Protein AF-A0A7W1W692-F1 (afdb_monomer_lite)

Secondary structure (DSSP, 8-state):
--GGGS--B-PPP-EEEEEE-----SS--EEEESS--SPPPSSSPPPPPGGGS--B--------PPS---------SS--SSPP-

pLDDT: mean 82.86, std 7.53, range [59.06, 95.06]

Sequence (85 aa):
MNTTEIPAHSHQLNASKQGGFQFTPVDYYLLTSDITLYAPPSAGNSAMAANEVSNTGGGQAHNNMQPYQAVNFIICLQGVFPPRS

Structure (mmCIF, N/CA/C/O backbone):
data_AF-A0A7W1W692-F1
#
_entry.id   AF-A0A7W1W692-F1
#
loop_
_atom_site.group_PDB
_atom_site.id
_atom_site.type_symbol
_atom_site.label_atom_id
_atom_site.label_alt_id
_atom_site.label_comp_id
_atom_site.label_asym_id
_atom_site.label_entity_id
_atom_site.label_seq_id
_atom_site.pdbx_PDB_ins_code
_atom_site.Cartn_x
_atom_site.Cartn_y
_atom_site.Cartn_z
_atom_site.occupancy
_atom_site.B_iso_or_equiv
_atom_site.auth_seq_id
_atom_site.auth_comp_id
_atom_site.auth_asym_id
_atom_site.auth_atom_id
_atom_site.pdbx_PDB_model_num
ATOM 1 N N . MET A 1 1 ? 0.522 -10.854 7.732 1.00 59.06 1 MET A N 1
ATOM 2 C CA . MET A 1 1 ? -0.242 -9.642 7.378 1.00 59.06 1 MET A CA 1
ATOM 3 C C . MET A 1 1 ? -1.056 -9.954 6.145 1.00 59.06 1 MET A C 1
ATOM 5 O O . MET A 1 1 ? -0.483 -10.438 5.174 1.00 59.06 1 MET A O 1
ATOM 9 N N . ASN A 1 2 ? -2.373 -9.787 6.219 1.00 70.62 2 ASN A N 1
ATOM 10 C CA . ASN A 1 2 ? -3.276 -10.059 5.101 1.00 70.62 2 ASN A CA 1
ATOM 11 C C . ASN A 1 2 ? -3.475 -8.770 4.284 1.00 70.62 2 ASN A C 1
ATOM 13 O O . ASN A 1 2 ? -3.495 -7.676 4.838 1.00 70.62 2 ASN A O 1
ATOM 17 N N . THR A 1 3 ? -3.648 -8.889 2.968 1.00 76.75 3 THR A N 1
ATOM 18 C CA . THR A 1 3 ? -3.947 -7.774 2.047 1.00 76.75 3 THR A CA 1
ATOM 19 C C . THR A 1 3 ? -5.171 -6.934 2.445 1.00 76.75 3 THR A C 1
ATOM 21 O O . THR A 1 3 ? -5.305 -5.798 2.005 1.00 76.75 3 THR A O 1
ATOM 24 N N . THR A 1 4 ? -6.044 -7.446 3.315 1.00 78.50 4 THR A N 1
ATOM 25 C CA . THR A 1 4 ? -7.191 -6.715 3.877 1.00 78.50 4 THR A CA 1
ATOM 26 C C . THR A 1 4 ? -6.816 -5.636 4.895 1.00 78.50 4 THR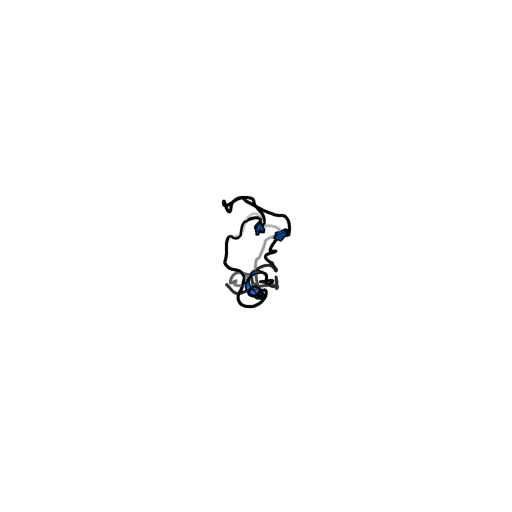 A C 1
ATOM 28 O O . THR A 1 4 ? -7.636 -4.783 5.208 1.00 78.50 4 THR A O 1
ATOM 31 N N . GLU A 1 5 ? -5.600 -5.678 5.442 1.00 81.75 5 GLU A N 1
ATOM 32 C CA . GLU A 1 5 ? -5.147 -4.794 6.528 1.00 81.75 5 GLU A CA 1
ATOM 33 C C . GLU A 1 5 ? -4.275 -3.636 6.024 1.00 81.75 5 GLU A C 1
ATOM 35 O O . GLU A 1 5 ? -3.794 -2.826 6.813 1.00 81.75 5 GLU A O 1
ATOM 40 N N . ILE A 1 6 ? -4.061 -3.550 4.710 1.00 85.19 6 ILE A N 1
ATOM 41 C CA . ILE A 1 6 ? -3.270 -2.498 4.071 1.00 85.19 6 ILE A CA 1
ATOM 42 C C . ILE A 1 6 ? -4.152 -1.655 3.133 1.00 85.19 6 ILE A C 1
ATOM 44 O O . ILE A 1 6 ? -5.049 -2.198 2.471 1.00 85.19 6 ILE A O 1
ATOM 48 N N . PRO A 1 7 ? -3.921 -0.329 3.054 1.00 86.44 7 PRO A N 1
ATOM 49 C CA . PRO A 1 7 ? -4.603 0.535 2.097 1.00 86.44 7 PRO A CA 1
ATOM 50 C C . PRO A 1 7 ? -4.432 0.051 0.655 1.00 86.44 7 PRO A C 1
ATOM 52 O O . PRO A 1 7 ? -3.403 -0.537 0.301 1.00 86.44 7 PRO A O 1
ATOM 55 N N . ALA A 1 8 ? -5.433 0.338 -0.180 1.00 88.19 8 ALA A N 1
ATOM 56 C CA . ALA A 1 8 ? -5.306 0.155 -1.619 1.00 88.19 8 ALA A CA 1
ATOM 57 C C . ALA A 1 8 ? -4.148 1.017 -2.142 1.00 88.19 8 ALA A C 1
ATOM 59 O O . ALA A 1 8 ? -4.120 2.229 -1.923 1.00 88.19 8 ALA A O 1
ATOM 60 N N . HIS A 1 9 ? -3.187 0.382 -2.803 1.00 88.56 9 HIS A N 1
ATOM 61 C CA . HIS A 1 9 ? -2.038 1.038 -3.407 1.00 88.56 9 HIS A CA 1
ATOM 62 C C . HIS A 1 9 ? -1.644 0.335 -4.706 1.00 88.56 9 HIS A C 1
ATOM 64 O O . HIS A 1 9 ? -1.850 -0.864 -4.877 1.00 88.56 9 HIS A O 1
ATOM 70 N N . SER A 1 10 ? -1.027 1.078 -5.619 1.00 86.25 10 SER A N 1
ATOM 71 C CA . SER A 1 10 ? -0.516 0.559 -6.887 1.00 86.25 10 SER A CA 1
ATOM 72 C C . SER A 1 10 ? 0.828 1.194 -7.204 1.00 86.25 10 SER A C 1
ATOM 74 O O . SER A 1 10 ? 1.021 2.383 -6.945 1.00 86.25 10 SER A O 1
ATOM 76 N N . HIS A 1 11 ? 1.722 0.437 -7.830 1.00 84.75 11 HIS A N 1
ATOM 77 C CA . HIS A 1 11 ? 2.961 0.978 -8.377 1.00 84.75 11 HIS A CA 1
ATOM 78 C C . HIS A 1 11 ? 2.734 1.408 -9.828 1.00 84.75 11 HIS A C 1
ATOM 80 O O . HIS A 1 11 ? 2.293 0.611 -10.654 1.00 84.75 11 HIS A O 1
ATOM 86 N N . GLN A 1 12 ? 3.022 2.673 -10.142 1.00 84.56 12 GLN A N 1
ATOM 87 C CA . GLN A 1 12 ? 3.036 3.158 -11.522 1.00 84.56 12 GLN A CA 1
ATOM 88 C C . GLN A 1 12 ? 4.444 3.012 -12.100 1.00 84.56 12 GLN A C 1
ATOM 90 O O . GLN A 1 12 ? 5.423 3.399 -11.463 1.00 84.56 12 GLN A O 1
ATOM 95 N N . LEU A 1 13 ? 4.535 2.470 -13.314 1.00 85.25 13 LEU A N 1
ATOM 96 C CA . LEU A 1 13 ? 5.774 2.427 -14.082 1.00 85.25 13 LEU A CA 1
ATOM 97 C C . LEU A 1 13 ? 5.758 3.541 -15.131 1.00 85.25 13 LEU A C 1
ATOM 99 O O . LEU A 1 13 ? 4.888 3.564 -16.002 1.00 85.25 13 LEU A O 1
ATOM 103 N N . ASN A 1 14 ? 6.749 4.430 -15.075 1.00 87.56 14 ASN A N 1
ATOM 104 C CA . ASN A 1 14 ? 6.876 5.543 -16.011 1.00 87.56 14 ASN A CA 1
ATOM 105 C C . ASN A 1 14 ? 8.028 5.282 -16.989 1.00 87.56 14 ASN A C 1
ATOM 107 O O . ASN A 1 14 ? 9.158 5.012 -16.578 1.00 87.56 14 ASN A O 1
ATOM 111 N N . ALA A 1 15 ? 7.742 5.410 -18.284 1.00 87.62 15 ALA A N 1
ATOM 112 C CA . ALA A 1 15 ? 8.720 5.276 -19.357 1.00 87.62 15 ALA A CA 1
ATOM 113 C C . ALA A 1 15 ? 8.499 6.346 -20.433 1.00 87.62 15 ALA A C 1
ATOM 115 O O . ALA A 1 15 ? 7.374 6.801 -20.648 1.00 87.62 15 ALA A O 1
ATOM 116 N N . SER A 1 16 ? 9.564 6.724 -21.135 1.00 88.50 16 SER A N 1
ATOM 117 C CA . SER A 1 16 ? 9.512 7.645 -22.270 1.00 88.50 16 SER A CA 1
ATOM 118 C C . SER A 1 16 ? 10.110 7.008 -23.524 1.00 88.50 16 SER A C 1
ATOM 120 O O . SER A 1 16 ? 11.010 6.173 -23.463 1.00 88.50 16 SER A O 1
ATOM 122 N N . LYS A 1 17 ? 9.584 7.415 -24.684 1.00 86.31 17 LYS A N 1
ATOM 123 C CA . LYS A 1 17 ? 10.103 7.035 -26.008 1.00 86.31 17 LYS A CA 1
ATOM 124 C C . LYS A 1 17 ? 11.270 7.916 -26.465 1.00 86.31 17 LYS A C 1
ATOM 126 O O . LYS A 1 17 ? 11.709 7.793 -27.602 1.00 86.31 17 LYS A O 1
ATOM 131 N N . GLN A 1 18 ? 11.706 8.855 -25.626 1.00 89.38 18 GLN A N 1
ATOM 132 C CA . GLN A 1 18 ? 12.888 9.655 -25.902 1.00 89.38 18 GLN A CA 1
ATOM 133 C C . GLN A 1 18 ? 14.139 8.781 -25.782 1.00 89.38 18 GLN A C 1
ATOM 135 O O . GLN A 1 18 ? 14.246 7.956 -24.874 1.00 89.38 18 GLN A O 1
ATOM 140 N N . GLY A 1 19 ? 15.077 8.998 -26.697 1.00 86.19 19 GLY A N 1
ATOM 141 C CA . GLY A 1 19 ? 16.413 8.428 -26.654 1.00 86.19 19 GLY A CA 1
ATOM 142 C C . GLY A 1 19 ? 17.174 8.771 -25.375 1.00 86.19 19 GLY A C 1
ATOM 143 O O . GLY A 1 19 ? 17.168 9.921 -24.928 1.00 86.19 19 GLY A O 1
ATOM 144 N N . GLY A 1 20 ? 17.803 7.764 -24.771 1.00 83.88 20 GLY A N 1
ATOM 145 C CA . GLY A 1 20 ? 18.652 7.891 -23.593 1.00 83.88 20 GLY A CA 1
ATOM 146 C C . GLY A 1 20 ? 19.998 7.188 -23.769 1.00 83.88 20 GLY A C 1
ATOM 147 O O . GLY A 1 20 ? 20.093 6.115 -24.368 1.00 83.88 20 GLY A O 1
ATOM 148 N N . PHE A 1 21 ? 21.040 7.792 -23.197 1.00 82.38 21 PHE A N 1
ATOM 149 C CA . PHE A 1 21 ? 22.428 7.308 -23.227 1.00 82.38 21 PHE A CA 1
ATOM 150 C C . PHE A 1 21 ? 23.085 7.302 -21.833 1.00 82.38 21 PHE A C 1
ATOM 152 O O . PHE A 1 21 ? 24.305 7.218 -21.716 1.00 82.38 21 PHE A O 1
ATOM 159 N N . GLN A 1 22 ? 22.280 7.403 -20.769 1.00 84.19 22 GLN A N 1
ATOM 160 C CA . GLN A 1 22 ? 22.741 7.340 -19.382 1.00 84.19 22 GLN A CA 1
ATOM 161 C C . GLN A 1 22 ? 22.657 5.905 -18.847 1.00 84.19 22 GLN A C 1
ATOM 163 O O . GLN A 1 22 ? 21.632 5.243 -18.999 1.00 84.19 22 GLN A O 1
ATOM 168 N N . PHE A 1 23 ? 23.725 5.439 -18.195 1.00 80.38 23 PHE A N 1
ATOM 169 C CA . PHE A 1 23 ? 23.854 4.053 -17.713 1.00 80.38 23 PHE A CA 1
ATOM 170 C C . PHE A 1 23 ? 23.715 3.907 -16.194 1.00 80.38 23 PHE A C 1
ATOM 172 O O . PHE A 1 23 ? 23.862 2.809 -15.658 1.00 80.38 23 PHE A O 1
ATOM 179 N N . THR A 1 24 ? 23.445 5.004 -15.486 1.00 84.94 24 THR A N 1
ATOM 180 C CA . THR A 1 24 ? 23.236 5.008 -14.037 1.00 84.94 24 THR A CA 1
ATOM 181 C C . THR A 1 24 ? 21.737 4.992 -13.710 1.00 84.94 24 THR A C 1
ATOM 183 O O . THR A 1 24 ? 20.981 5.797 -14.252 1.00 84.94 24 THR A O 1
ATOM 186 N N . PRO A 1 25 ? 21.273 4.104 -12.814 1.00 80.69 25 PRO A N 1
ATOM 187 C CA . PRO A 1 25 ? 19.845 3.926 -12.540 1.00 80.69 25 PRO A CA 1
ATOM 188 C C . PRO A 1 25 ? 19.288 4.884 -11.467 1.00 80.69 25 PRO A C 1
ATOM 190 O O . PRO A 1 25 ? 18.357 4.525 -10.753 1.00 80.69 25 PRO A O 1
ATOM 193 N N . VAL A 1 26 ? 19.858 6.080 -11.296 1.00 89.06 26 VAL A N 1
ATOM 194 C CA . VAL A 1 26 ? 19.486 7.008 -10.208 1.00 89.06 26 VAL A CA 1
ATOM 195 C C . VAL A 1 26 ? 18.842 8.263 -10.786 1.00 89.06 26 VAL A C 1
ATOM 197 O O . VAL A 1 26 ? 19.476 8.937 -11.585 1.00 89.06 26 VAL A O 1
ATOM 200 N N . ASP A 1 27 ? 17.614 8.577 -10.363 1.00 86.50 27 ASP A N 1
ATOM 201 C CA . ASP A 1 27 ? 16.841 9.767 -10.768 1.00 86.50 27 ASP A CA 1
ATOM 202 C C . ASP A 1 27 ? 16.539 9.888 -12.279 1.00 86.50 27 ASP A C 1
ATOM 204 O O . ASP A 1 27 ? 16.361 10.986 -12.808 1.00 86.50 27 ASP A O 1
ATOM 208 N N . TYR A 1 28 ? 16.416 8.756 -12.984 1.00 86.50 28 TYR A N 1
ATOM 209 C CA . TYR A 1 28 ? 16.016 8.706 -14.397 1.00 86.50 28 TYR A CA 1
ATOM 210 C C . TYR A 1 28 ? 14.772 7.836 -14.622 1.00 86.50 28 TYR A C 1
ATOM 212 O O . TYR A 1 28 ? 14.518 6.875 -13.897 1.00 86.50 28 TYR A O 1
ATOM 220 N N . TYR A 1 29 ? 14.008 8.158 -15.671 1.00 87.38 29 TYR A N 1
ATOM 221 C CA . TYR A 1 29 ? 12.944 7.292 -16.191 1.00 87.38 29 TYR A CA 1
ATOM 222 C C . TYR A 1 29 ? 13.514 6.178 -17.074 1.00 87.38 29 TYR A C 1
ATOM 224 O O . TYR A 1 29 ? 14.619 6.293 -17.604 1.00 87.38 29 TYR A O 1
ATOM 232 N N . LEU A 1 30 ? 12.723 5.125 -17.301 1.00 87.44 30 LEU A N 1
ATOM 233 C CA . LEU A 1 30 ? 13.021 4.157 -18.354 1.00 87.44 30 LEU A CA 1
ATOM 234 C C . LEU A 1 30 ? 12.901 4.836 -19.724 1.00 87.44 30 LEU A C 1
ATOM 236 O O . LEU A 1 30 ? 11.889 5.473 -20.024 1.00 87.44 30 LEU A O 1
ATOM 240 N N . LEU A 1 31 ? 13.933 4.694 -20.549 1.00 87.81 31 LEU A N 1
ATOM 241 C CA . LEU A 1 31 ? 14.036 5.315 -21.869 1.00 87.81 31 LEU A CA 1
ATOM 242 C C . LEU A 1 31 ? 14.294 4.259 -22.940 1.00 87.81 31 LEU A C 1
ATOM 244 O O . LEU A 1 31 ? 14.805 3.172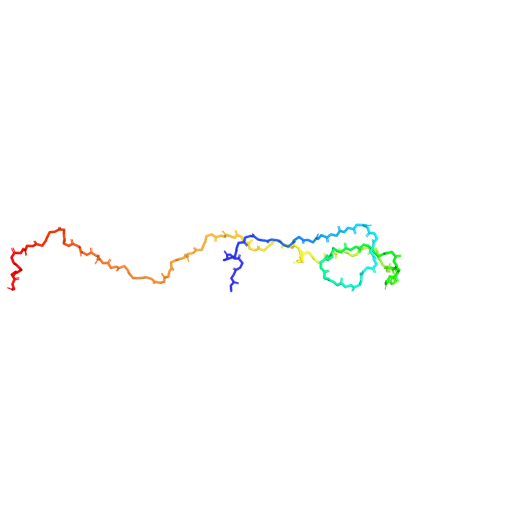 -22.661 1.00 87.81 31 LEU A O 1
ATOM 248 N N . THR A 1 32 ? 13.986 4.601 -24.186 1.00 85.81 32 THR A N 1
ATOM 249 C CA . THR A 1 32 ? 14.526 3.863 -25.331 1.00 85.81 32 THR A CA 1
ATOM 250 C C . THR A 1 32 ? 16.013 4.172 -25.460 1.00 85.81 32 THR A C 1
ATOM 252 O O . THR A 1 32 ? 16.421 5.307 -25.226 1.00 85.81 32 THR A O 1
ATOM 255 N N . SER A 1 33 ? 16.835 3.200 -25.848 1.00 82.81 33 SER A N 1
ATOM 256 C CA . SER A 1 33 ? 18.256 3.473 -26.071 1.00 82.81 33 SER A CA 1
ATOM 257 C C . SER A 1 33 ? 18.510 3.970 -27.491 1.00 82.81 33 SER A C 1
ATOM 259 O O . SER A 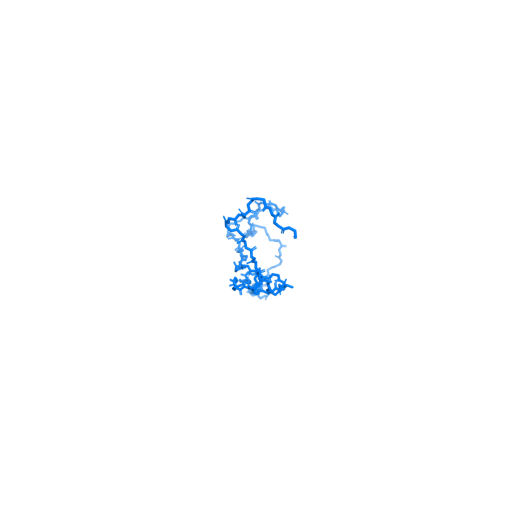1 33 ? 18.014 3.377 -28.447 1.00 82.81 33 SER A O 1
ATOM 261 N N . ASP A 1 34 ? 19.336 5.010 -27.617 1.00 82.25 34 ASP A N 1
ATOM 262 C CA . ASP A 1 34 ? 19.874 5.470 -28.909 1.00 82.25 34 ASP A CA 1
ATOM 263 C C . ASP A 1 34 ? 21.021 4.585 -29.421 1.00 82.25 34 ASP A C 1
ATOM 265 O O . ASP A 1 34 ? 21.524 4.762 -30.530 1.00 82.25 34 ASP A O 1
ATOM 269 N N .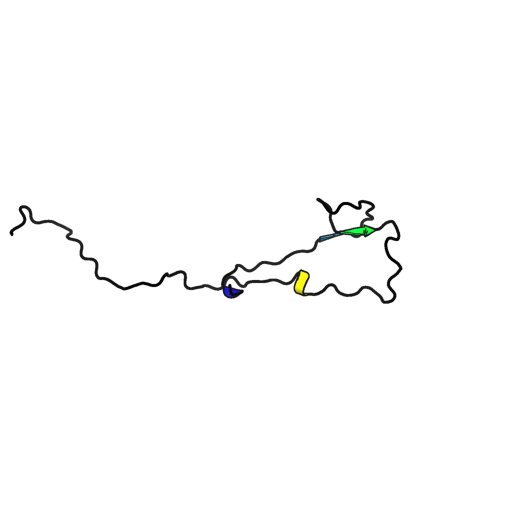 ILE A 1 35 ? 21.454 3.625 -28.602 1.00 81.06 35 ILE A N 1
ATOM 270 C CA . ILE A 1 35 ? 22.554 2.712 -28.882 1.00 81.06 35 ILE A CA 1
ATOM 271 C C . ILE A 1 35 ? 22.005 1.287 -28.791 1.00 81.06 35 ILE A C 1
ATOM 273 O O . ILE A 1 35 ? 21.155 0.970 -27.961 1.00 81.06 35 ILE A O 1
ATOM 277 N N . THR A 1 36 ? 22.469 0.388 -29.653 1.00 81.19 36 THR A N 1
ATOM 278 C CA . THR A 1 36 ? 22.022 -1.011 -29.610 1.00 81.19 36 THR A CA 1
ATOM 279 C C . THR A 1 36 ? 22.662 -1.723 -28.414 1.00 81.19 36 THR A C 1
ATOM 281 O O . THR A 1 36 ? 23.787 -2.203 -28.505 1.00 81.19 36 THR A O 1
ATOM 284 N N . LEU A 1 37 ? 21.957 -1.756 -27.279 1.00 78.56 37 LEU A N 1
ATOM 285 C CA . LEU A 1 37 ? 22.425 -2.405 -26.042 1.00 78.56 37 LEU A CA 1
ATOM 286 C C . LEU A 1 37 ? 22.174 -3.912 -26.018 1.00 78.56 37 LEU A C 1
ATOM 288 O O . LEU A 1 37 ? 22.919 -4.660 -25.391 1.00 78.56 37 LEU A O 1
ATOM 292 N N . TYR A 1 38 ? 21.127 -4.351 -26.707 1.00 77.62 38 TYR A N 1
ATOM 293 C CA . TYR A 1 38 ? 20.712 -5.744 -26.770 1.00 77.62 38 TYR A CA 1
ATOM 294 C C . TYR A 1 38 ? 20.543 -6.160 -28.226 1.00 77.62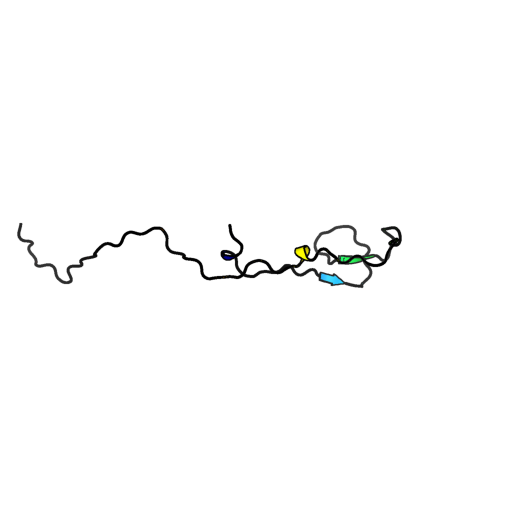 38 TYR A C 1
ATOM 296 O O . TYR A 1 38 ? 20.255 -5.330 -29.091 1.00 77.62 38 TYR A O 1
ATOM 304 N N . ALA A 1 39 ? 20.707 -7.455 -28.496 1.00 80.88 39 ALA A N 1
ATOM 305 C CA . ALA A 1 39 ? 20.354 -8.011 -29.794 1.00 80.88 39 ALA A CA 1
ATOM 306 C C . ALA A 1 39 ? 18.863 -7.746 -30.093 1.00 80.88 39 ALA A C 1
ATOM 308 O O . ALA A 1 39 ? 18.051 -7.737 -29.160 1.00 80.88 39 ALA A O 1
ATOM 309 N N . PRO A 1 40 ? 18.488 -7.536 -31.368 1.00 74.88 40 PRO A N 1
ATOM 310 C CA . PRO A 1 40 ? 17.091 -7.375 -31.738 1.00 74.88 40 PRO A CA 1
ATOM 311 C C . PRO A 1 40 ? 16.287 -8.585 -31.243 1.00 74.88 40 PRO A C 1
ATOM 313 O O . PRO A 1 40 ? 16.774 -9.719 -31.316 1.00 74.88 40 PRO A O 1
ATOM 316 N N . PRO A 1 41 ? 15.082 -8.365 -30.701 1.00 72.44 41 PRO A N 1
ATOM 317 C CA . PRO A 1 41 ? 14.343 -9.434 -30.059 1.00 72.44 41 PRO A CA 1
ATOM 318 C C . PRO A 1 41 ? 13.918 -10.470 -31.115 1.00 72.44 41 PRO A C 1
ATOM 320 O O . PRO A 1 41 ? 13.478 -10.120 -32.210 1.00 72.44 41 PRO A O 1
ATOM 323 N N . SER A 1 42 ? 14.098 -11.760 -30.807 1.00 74.62 42 SER A N 1
ATOM 324 C CA . SER A 1 42 ? 13.816 -12.867 -31.741 1.00 74.62 42 SER A CA 1
ATOM 325 C C . SER A 1 42 ? 12.316 -13.105 -31.967 1.00 74.62 42 SER A C 1
ATOM 327 O O . SER A 1 42 ? 11.929 -13.738 -32.947 1.00 74.62 42 SER A O 1
ATOM 329 N N . ALA A 1 43 ? 11.481 -12.564 -31.080 1.00 72.12 43 ALA A N 1
ATOM 330 C CA . ALA A 1 43 ? 10.041 -12.389 -31.211 1.00 72.12 43 ALA A CA 1
ATOM 331 C C . ALA A 1 43 ? 9.698 -10.951 -30.781 1.00 72.12 43 ALA A C 1
ATOM 333 O O . ALA A 1 43 ? 10.504 -10.320 -30.105 1.00 72.12 43 ALA A O 1
ATOM 334 N N . GLY A 1 44 ? 8.545 -10.405 -31.182 1.00 75.06 44 GLY A N 1
ATOM 335 C CA . GLY A 1 44 ? 8.141 -9.033 -30.824 1.00 75.06 44 GLY A CA 1
ATOM 336 C C . GLY A 1 44 ? 8.090 -8.762 -29.308 1.00 75.06 44 GLY A C 1
ATOM 337 O O . GLY A 1 44 ? 8.374 -9.634 -28.494 1.00 75.06 44 GLY A O 1
ATOM 338 N N . ASN A 1 45 ? 7.718 -7.541 -28.909 1.00 75.31 45 ASN A N 1
ATOM 339 C CA . ASN A 1 45 ? 7.658 -7.145 -27.497 1.00 75.31 45 ASN A CA 1
ATOM 340 C C . ASN A 1 45 ? 6.884 -8.154 -26.628 1.00 75.31 45 ASN A C 1
ATOM 342 O O . ASN A 1 45 ? 5.690 -8.375 -26.833 1.00 75.31 45 ASN A O 1
ATOM 346 N N . SER A 1 46 ? 7.551 -8.703 -25.614 1.00 80.50 46 SER A N 1
ATOM 347 C CA . SER A 1 46 ? 6.894 -9.461 -24.550 1.00 80.50 46 SER A CA 1
ATOM 348 C C . SER A 1 46 ? 6.138 -8.514 -23.623 1.00 80.50 46 SER A C 1
ATOM 350 O O . SER A 1 46 ? 6.635 -7.439 -23.280 1.00 80.50 46 SER A O 1
ATOM 352 N N . ALA A 1 47 ? 4.941 -8.913 -23.195 1.00 81.88 47 ALA A N 1
ATOM 353 C CA . ALA A 1 47 ? 4.231 -8.193 -22.146 1.00 81.88 47 ALA A CA 1
ATOM 354 C C . ALA A 1 47 ? 5.023 -8.275 -20.828 1.00 81.88 47 ALA A C 1
ATOM 356 O O . ALA A 1 47 ? 5.520 -9.346 -20.474 1.00 81.88 47 ALA A O 1
ATOM 357 N N . MET A 1 48 ? 5.125 -7.156 -20.103 1.00 81.62 48 MET A N 1
ATOM 358 C CA . MET A 1 48 ? 5.632 -7.161 -18.726 1.00 81.62 48 MET A CA 1
ATOM 359 C C . MET A 1 48 ? 4.719 -8.008 -17.834 1.00 81.62 48 MET A C 1
ATOM 361 O O . MET A 1 48 ? 3.518 -8.132 -18.096 1.00 81.62 48 MET A O 1
ATOM 365 N N . ALA A 1 49 ? 5.281 -8.596 -16.778 1.00 87.31 49 ALA A N 1
ATOM 366 C CA . ALA A 1 49 ? 4.502 -9.403 -15.851 1.00 87.31 49 ALA A CA 1
ATOM 367 C C . ALA A 1 49 ? 3.466 -8.521 -15.135 1.00 87.31 49 ALA A C 1
ATOM 369 O O . ALA A 1 49 ? 3.810 -7.527 -14.501 1.00 87.31 49 ALA A O 1
ATOM 370 N N . ALA A 1 50 ? 2.184 -8.889 -15.206 1.00 82.25 50 ALA A N 1
ATOM 371 C CA . ALA A 1 50 ? 1.091 -8.052 -14.695 1.00 82.25 50 ALA A CA 1
ATOM 372 C C . ALA A 1 50 ? 1.203 -7.731 -13.189 1.00 82.25 50 ALA A C 1
ATOM 374 O O . ALA A 1 50 ? 0.737 -6.683 -12.742 1.00 82.25 50 ALA A O 1
ATOM 375 N N . ASN A 1 51 ? 1.856 -8.604 -12.419 1.00 83.94 51 ASN A N 1
ATOM 376 C CA . ASN A 1 51 ? 2.063 -8.428 -10.983 1.00 83.94 51 ASN A CA 1
ATOM 377 C C . ASN A 1 51 ? 3.029 -7.278 -10.643 1.00 83.94 51 ASN A C 1
ATOM 379 O O . ASN A 1 51 ? 3.063 -6.851 -9.494 1.00 83.94 51 ASN A O 1
ATOM 383 N N . GLU A 1 52 ? 3.808 -6.768 -11.603 1.00 82.62 52 GLU A N 1
ATOM 384 C CA . GLU A 1 52 ? 4.772 -5.683 -11.358 1.00 82.62 52 GLU A CA 1
ATOM 385 C C . GLU A 1 52 ? 4.096 -4.323 -11.128 1.00 82.62 52 GLU A C 1
ATOM 387 O O . GLU A 1 52 ? 4.653 -3.462 -10.452 1.00 82.62 52 GLU A O 1
ATOM 392 N N . VAL A 1 53 ? 2.884 -4.128 -11.657 1.00 84.94 53 VAL A N 1
ATOM 393 C CA . VAL A 1 53 ? 2.134 -2.855 -11.588 1.00 84.94 53 VAL A CA 1
ATOM 394 C C . VAL A 1 53 ? 0.706 -3.029 -11.062 1.00 84.94 53 VAL A C 1
ATOM 396 O O . VAL A 1 53 ? -0.118 -2.118 -11.140 1.00 84.94 53 VAL A O 1
ATOM 399 N N . SER A 1 54 ? 0.373 -4.208 -10.533 1.00 86.56 54 SER A N 1
ATOM 400 C CA . SER A 1 54 ? -0.975 -4.494 -10.039 1.00 86.56 54 SER A CA 1
ATOM 401 C C . SER A 1 54 ? -1.304 -3.724 -8.757 1.00 86.56 54 SER A C 1
ATOM 403 O O . SER A 1 54 ? -0.446 -3.535 -7.893 1.00 86.56 54 SER A O 1
ATOM 405 N N . ASN A 1 55 ? -2.572 -3.336 -8.595 1.00 85.62 55 ASN A N 1
ATOM 406 C CA . ASN A 1 55 ? -3.069 -2.782 -7.338 1.00 85.62 55 ASN A CA 1
ATOM 407 C C . ASN A 1 55 ? -3.106 -3.864 -6.247 1.00 85.62 55 ASN A C 1
ATOM 409 O O . ASN A 1 55 ? -3.647 -4.948 -6.460 1.00 85.62 55 ASN A O 1
ATOM 413 N N . THR A 1 56 ? -2.582 -3.542 -5.071 1.00 87.38 56 THR A N 1
ATOM 414 C CA . THR A 1 56 ? -2.554 -4.399 -3.886 1.00 87.38 56 THR A CA 1
ATOM 415 C C . THR A 1 56 ? -3.256 -3.704 -2.724 1.00 87.38 56 THR A C 1
ATOM 417 O O . THR A 1 56 ? -3.289 -2.479 -2.629 1.00 87.38 56 THR A O 1
ATOM 420 N N . GLY A 1 57 ? -3.825 -4.493 -1.817 1.00 86.12 57 GLY A N 1
ATOM 421 C CA . GLY A 1 57 ? -4.606 -3.969 -0.704 1.00 86.12 57 GLY A CA 1
ATOM 422 C C . GLY A 1 57 ? -6.017 -3.560 -1.115 1.00 86.12 57 GLY A C 1
ATOM 423 O O . GLY A 1 57 ? -6.326 -3.394 -2.296 1.00 86.12 57 GLY A O 1
ATOM 424 N N . GLY A 1 58 ? -6.890 -3.414 -0.125 1.00 85.12 58 GLY A N 1
ATOM 425 C CA . GLY A 1 58 ? -8.282 -3.024 -0.359 1.00 85.12 58 GLY A CA 1
ATOM 426 C C . GLY A 1 58 ? -8.862 -2.085 0.688 1.00 85.12 58 GLY A C 1
ATOM 427 O O . GLY A 1 58 ? -10.010 -1.672 0.542 1.00 85.12 58 GLY A O 1
ATOM 428 N N . GLY A 1 59 ? -8.086 -1.730 1.721 1.00 84.06 59 GLY A N 1
ATOM 429 C CA . GLY A 1 59 ? -8.500 -0.768 2.742 1.00 84.06 59 GLY A CA 1
ATOM 430 C C . GLY A 1 59 ? -9.786 -1.151 3.476 1.00 84.06 59 GLY A C 1
ATOM 431 O O . GLY A 1 59 ? -10.526 -0.269 3.908 1.00 84.06 59 GLY A O 1
ATOM 432 N N . GLN A 1 60 ? -10.094 -2.445 3.580 1.00 86.81 60 GLN A N 1
ATOM 433 C CA . GLN A 1 60 ? -11.291 -2.900 4.269 1.00 86.81 60 GLN A CA 1
ATOM 434 C C . GLN A 1 60 ? -11.205 -2.555 5.756 1.00 86.81 60 GLN A C 1
ATOM 436 O O . GLN A 1 60 ? -10.133 -2.570 6.369 1.00 86.81 60 GLN A O 1
ATOM 441 N N . ALA A 1 61 ? -12.362 -2.267 6.351 1.00 87.06 61 ALA A N 1
ATOM 442 C CA . ALA A 1 61 ? -12.441 -2.092 7.789 1.00 87.06 61 ALA A CA 1
ATOM 443 C C . ALA A 1 61 ? -11.954 -3.372 8.482 1.00 87.06 61 ALA A C 1
ATOM 445 O O . ALA A 1 61 ? -12.430 -4.471 8.195 1.00 87.06 61 ALA A O 1
ATOM 446 N N . HIS A 1 62 ? -11.017 -3.210 9.408 1.00 86.25 62 HIS A N 1
ATOM 447 C CA . HIS A 1 62 ? -10.575 -4.265 10.303 1.00 86.25 62 HIS A CA 1
ATOM 448 C C . HIS A 1 62 ? -10.930 -3.875 11.731 1.00 86.25 62 HIS A C 1
ATOM 450 O O . HIS A 1 62 ? -11.016 -2.694 12.078 1.00 86.25 62 HIS A O 1
ATOM 456 N N . ASN A 1 63 ? -11.160 -4.882 12.568 1.00 89.44 63 ASN A N 1
ATOM 457 C CA . ASN A 1 63 ? -11.386 -4.632 13.977 1.00 89.44 63 ASN A CA 1
ATOM 458 C C . ASN A 1 63 ? -10.103 -4.067 14.599 1.00 89.44 63 ASN A C 1
ATOM 460 O O . ASN A 1 63 ? -9.122 -4.788 14.749 1.00 89.44 63 ASN A O 1
ATOM 464 N N . ASN A 1 64 ? -10.132 -2.790 14.974 1.00 90.75 64 ASN A N 1
ATOM 465 C CA . ASN A 1 64 ? -9.032 -2.117 15.662 1.00 90.75 64 ASN A CA 1
ATOM 466 C C . ASN A 1 64 ? -9.229 -2.101 17.192 1.00 90.75 64 ASN A C 1
ATOM 468 O O . ASN A 1 64 ? -8.723 -1.226 17.893 1.00 90.75 64 ASN A O 1
ATOM 472 N N . MET A 1 65 ? -10.016 -3.040 17.726 1.00 93.44 65 MET A N 1
ATOM 473 C CA . MET A 1 65 ? -10.126 -3.254 19.166 1.00 93.44 65 MET A CA 1
ATOM 474 C C . MET A 1 65 ? -9.153 -4.343 19.604 1.00 93.44 65 MET A C 1
ATOM 476 O O . MET A 1 65 ? -9.222 -5.481 19.140 1.00 93.44 65 MET A O 1
ATOM 480 N N . GLN A 1 66 ? -8.288 -3.997 20.554 1.00 92.12 66 GLN A N 1
ATOM 481 C CA . GLN A 1 66 ? -7.541 -4.982 21.335 1.00 92.12 66 GLN A CA 1
ATOM 482 C C . GLN A 1 66 ? -8.502 -5.903 22.113 1.00 92.12 66 GLN A C 1
ATOM 484 O O . GLN A 1 66 ? -9.648 -5.513 22.350 1.00 92.12 66 GLN A O 1
ATOM 489 N N . PRO A 1 67 ? -8.066 -7.095 22.558 1.00 95.06 67 PRO A N 1
ATOM 490 C CA . PRO A 1 67 ? -8.856 -7.921 23.467 1.00 95.06 67 PRO A CA 1
ATOM 491 C C . PRO A 1 67 ? -9.304 -7.121 24.697 1.00 95.06 67 PRO A C 1
ATOM 493 O O . PRO A 1 67 ? -8.497 -6.425 25.312 1.00 95.06 67 PRO A O 1
ATOM 496 N N . TYR A 1 68 ? -10.586 -7.207 25.056 1.00 92.25 68 TYR A N 1
ATOM 497 C CA . TYR A 1 68 ? -11.163 -6.414 26.141 1.00 92.25 68 TYR A CA 1
ATOM 498 C C . TYR A 1 68 ? -12.090 -7.240 27.031 1.00 92.25 68 TYR A C 1
ATOM 500 O O . TYR A 1 68 ? -12.659 -8.250 26.616 1.00 92.25 68 TYR A O 1
ATOM 508 N N . GLN A 1 69 ? -12.271 -6.762 28.260 1.00 94.00 69 GLN A N 1
ATOM 509 C CA . GLN A 1 69 ? -13.269 -7.258 29.197 1.00 94.00 69 GLN A CA 1
ATOM 510 C C . GLN A 1 69 ? -14.148 -6.092 29.648 1.00 94.00 69 GLN A C 1
ATOM 512 O O . GLN A 1 69 ? -13.644 -5.043 30.047 1.00 94.00 69 GLN A O 1
ATOM 517 N N . ALA A 1 70 ? -15.466 -6.264 29.552 1.00 93.88 70 ALA A N 1
ATOM 518 C CA . ALA A 1 70 ? -16.416 -5.249 29.987 1.00 93.88 70 ALA A CA 1
ATOM 519 C C . ALA A 1 70 ? -16.448 -5.170 31.522 1.00 93.88 70 ALA A C 1
ATOM 521 O O . ALA A 1 70 ? -16.598 -6.190 32.195 1.00 93.88 70 ALA A O 1
ATOM 522 N N . VAL A 1 71 ? -16.331 -3.956 32.062 1.00 94.56 71 VAL A N 1
ATOM 523 C CA . VAL A 1 71 ? -16.435 -3.666 33.498 1.00 94.56 71 VAL A CA 1
ATOM 524 C C . VAL A 1 71 ? -17.412 -2.517 33.728 1.00 94.56 71 VAL A C 1
ATOM 526 O O . VAL A 1 71 ? -17.563 -1.638 32.879 1.00 94.56 71 VAL A O 1
ATOM 529 N N . ASN A 1 72 ? -18.079 -2.520 34.881 1.00 93.81 72 ASN A N 1
ATOM 530 C CA . ASN A 1 72 ? -18.963 -1.429 35.276 1.00 93.81 72 ASN A CA 1
ATOM 531 C C . ASN A 1 72 ? -18.144 -0.326 35.954 1.00 93.81 72 ASN A C 1
ATOM 533 O O . ASN A 1 72 ? -17.461 -0.585 36.944 1.00 93.81 72 ASN A O 1
ATOM 537 N N . PHE A 1 73 ? -18.242 0.903 35.450 1.00 88.81 73 PHE A N 1
ATOM 538 C CA . PHE A 1 73 ? -17.670 2.082 36.097 1.00 88.81 73 PHE A CA 1
ATOM 539 C C . PHE A 1 73 ? -18.745 2.765 36.949 1.00 88.81 73 PHE A C 1
ATOM 541 O O . PHE A 1 73 ? -19.830 3.064 36.454 1.00 88.81 73 PHE A O 1
ATOM 548 N N . ILE A 1 74 ? -18.451 3.019 38.226 1.00 89.19 74 ILE A N 1
ATOM 549 C CA . ILE A 1 74 ? -19.311 3.794 39.130 1.00 89.19 74 ILE A CA 1
ATOM 550 C C . ILE A 1 74 ? -18.561 5.075 39.490 1.00 89.19 74 ILE A C 1
ATOM 552 O O . ILE A 1 74 ? -17.419 5.015 39.940 1.00 89.19 74 ILE A O 1
ATOM 556 N N . ILE A 1 75 ? -19.205 6.228 39.299 1.00 85.94 75 ILE A N 1
ATOM 557 C CA . ILE A 1 75 ? -18.688 7.534 39.715 1.00 85.94 75 ILE A CA 1
ATOM 558 C C . ILE A 1 75 ? -19.647 8.171 40.722 1.00 85.94 75 ILE A C 1
ATOM 560 O O . ILE A 1 75 ? -20.849 8.273 40.479 1.00 85.94 75 ILE A O 1
ATOM 564 N N . CYS A 1 76 ? -19.120 8.612 41.863 1.00 84.81 76 CYS A N 1
ATOM 565 C CA . CYS A 1 76 ? -19.881 9.416 42.814 1.00 84.81 76 CYS A CA 1
ATOM 566 C C . CYS A 1 76 ? -19.895 10.869 42.328 1.00 84.81 76 CYS A C 1
ATOM 568 O O . CYS A 1 76 ? -18.859 11.527 42.328 1.00 84.81 76 CYS A O 1
ATOM 570 N N . LEU A 1 77 ? -21.064 11.378 41.930 1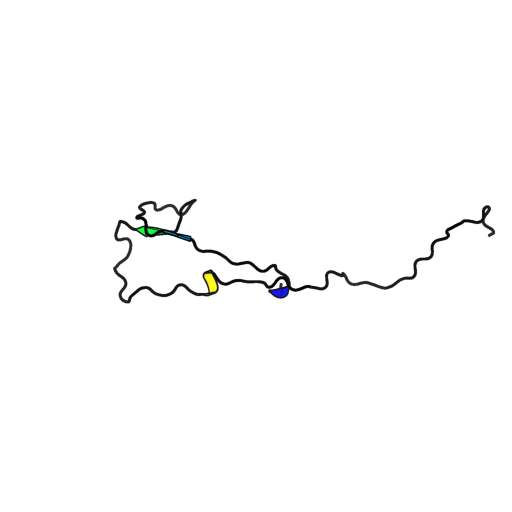.00 82.31 77 LEU A N 1
ATOM 571 C CA . LEU A 1 77 ? -21.217 12.777 41.499 1.00 82.31 77 LEU A CA 1
ATOM 572 C C . LEU A 1 77 ? -21.134 13.767 42.673 1.00 82.31 77 LEU A C 1
ATOM 574 O O . LEU A 1 77 ? -20.828 14.940 42.480 1.00 82.31 77 LEU A O 1
ATOM 578 N N . GLN A 1 78 ? -21.412 13.288 43.887 1.00 76.19 78 GLN A N 1
ATOM 579 C CA . GLN A 1 78 ? -21.334 14.034 45.139 1.00 76.19 78 GLN A CA 1
ATOM 580 C C . GLN A 1 78 ? -20.836 13.082 46.231 1.00 76.19 78 GLN A C 1
ATOM 582 O O . GLN A 1 78 ? -21.399 12.005 46.429 1.00 76.19 78 GLN A O 1
ATOM 587 N N . GLY A 1 79 ? -19.769 13.461 46.931 1.00 71.88 79 GLY A N 1
ATOM 588 C CA . GLY A 1 79 ? -19.340 12.773 48.146 1.00 71.88 79 GLY A CA 1
ATOM 589 C C . GLY A 1 79 ? -20.093 13.335 49.349 1.00 71.88 79 GLY A C 1
ATOM 590 O O . GLY A 1 79 ? -20.198 14.551 49.492 1.00 71.88 79 GLY A O 1
ATOM 591 N N . VAL A 1 80 ? -20.602 12.474 50.230 1.00 67.38 80 VAL A N 1
ATOM 592 C CA . VAL A 1 80 ? -21.069 12.925 51.547 1.00 67.38 80 VAL A CA 1
ATOM 593 C C . VAL A 1 80 ? -19.839 13.068 52.437 1.00 67.38 80 VAL A C 1
ATOM 595 O O . VAL A 1 80 ? -19.162 12.079 52.716 1.00 67.38 80 VAL A O 1
ATOM 598 N N . PHE A 1 81 ? -19.534 14.299 52.851 1.00 66.62 81 PHE A N 1
ATOM 599 C CA . PHE A 1 81 ? -18.484 14.581 53.826 1.00 66.62 81 PHE A CA 1
ATOM 600 C C . PHE A 1 81 ? -19.105 14.882 55.204 1.00 66.62 81 PHE A C 1
ATOM 602 O O . PHE A 1 81 ? -20.048 15.674 55.263 1.00 66.62 81 PHE A O 1
ATOM 609 N N . PRO A 1 82 ? -18.589 14.305 56.308 1.00 63.00 82 PRO A N 1
ATOM 610 C CA . PRO A 1 82 ? -17.491 13.340 56.359 1.00 63.00 82 PRO A CA 1
ATOM 611 C C . PRO A 1 82 ? -17.950 11.908 55.999 1.00 63.00 82 PRO A C 1
ATOM 613 O O . PRO A 1 82 ? -19.115 11.559 56.220 1.00 63.00 82 PRO A O 1
ATOM 616 N N . PRO A 1 83 ? -17.049 11.066 55.456 1.00 68.94 83 PRO A N 1
ATOM 617 C CA . PRO A 1 83 ? -17.343 9.659 55.210 1.00 68.94 83 PRO A CA 1
ATOM 618 C C . PRO A 1 83 ? -17.642 8.940 56.531 1.00 68.94 83 PRO A C 1
ATOM 620 O O . PRO A 1 83 ? -16.960 9.151 57.532 1.00 68.94 83 PRO A O 1
ATOM 623 N N . ARG A 1 84 ? -18.676 8.094 56.530 1.00 67.94 84 ARG A N 1
ATOM 624 C CA . ARG A 1 84 ? -19.026 7.238 57.672 1.00 67.94 84 ARG A CA 1
ATOM 625 C C . ARG A 1 84 ? -18.327 5.892 57.476 1.00 67.94 84 ARG A C 1
ATOM 627 O O . ARG A 1 84 ? -18.510 5.288 56.419 1.00 67.94 84 ARG A O 1
ATOM 634 N N . SER A 1 85 ? -17.514 5.496 58.454 1.00 63.81 85 SER A N 1
ATOM 635 C CA . SER A 1 85 ? -16.823 4.200 58.557 1.00 63.81 85 SER A CA 1
ATOM 636 C C . SER A 1 85 ? -17.771 3.066 58.914 1.00 63.81 85 SER A C 1
ATOM 638 O O . SER A 1 85 ? -18.613 3.316 59.808 1.00 63.81 85 SER A O 1
#

Foldseek 3Di:
DDLQQDDWDWDDADEDADADDDDDPPPDHHYDHPDCPDDDDPDPDDDDDPVNTDITHDPHDDPPDDDDDDDDDDDDPDDPPPDDD

Radius of gyration: 30.69 Å; chains: 1; bounding box: 45×27×90 Å